Protein AF-A0A1G2DLL4-F1 (afdb_monomer_lite)

Structure (mmCIF, N/CA/C/O backbone):
data_AF-A0A1G2DLL4-F1
#
_entry.id   AF-A0A1G2DLL4-F1
#
loop_
_atom_site.group_PDB
_atom_site.id
_atom_site.type_symbol
_atom_site.label_atom_id
_atom_site.label_alt_id
_atom_site.label_comp_id
_atom_site.label_asym_id
_atom_site.label_entity_id
_atom_site.label_seq_id
_atom_site.pdbx_PDB_ins_code
_atom_site.Cartn_x
_atom_site.Cartn_y
_atom_site.Cartn_z
_atom_site.occupancy
_atom_site.B_iso_or_equiv
_atom_site.auth_seq_id
_atom_site.auth_comp_id
_atom_site.auth_asym_id
_atom_site.auth_atom_id
_atom_site.pdbx_PDB_model_num
ATOM 1 N N . MET A 1 1 ? -47.752 46.448 29.409 1.00 40.34 1 MET A N 1
ATOM 2 C CA . MET A 1 1 ? -46.697 45.905 30.291 1.00 40.34 1 MET A CA 1
ATOM 3 C C . MET A 1 1 ? -45.403 45.881 29.505 1.00 40.34 1 MET A C 1
ATOM 5 O O . MET A 1 1 ? -45.215 45.026 28.653 1.00 40.34 1 MET A O 1
ATOM 9 N N . THR A 1 2 ? -44.579 46.901 29.705 1.00 36.09 2 THR A N 1
ATOM 10 C CA . THR A 1 2 ? -43.359 47.143 28.933 1.00 36.09 2 THR A CA 1
ATOM 11 C C . THR A 1 2 ? -42.194 46.581 29.735 1.00 36.09 2 THR A C 1
ATOM 13 O O . THR A 1 2 ? -41.842 47.127 30.778 1.00 36.09 2 THR A O 1
ATOM 16 N N . VAL A 1 3 ? -41.637 45.454 29.296 1.00 47.25 3 VAL A N 1
ATOM 17 C CA . VAL A 1 3 ? -40.460 44.861 29.939 1.00 47.25 3 VAL A CA 1
ATOM 18 C C . VAL A 1 3 ? -39.221 45.458 29.283 1.00 47.25 3 VAL A C 1
ATOM 20 O O . VAL A 1 3 ? -38.862 45.119 28.159 1.00 47.25 3 VAL A O 1
ATOM 23 N N . VAL A 1 4 ? -38.595 46.398 29.988 1.00 42.09 4 VAL A N 1
ATOM 24 C CA . VAL A 1 4 ? -37.307 46.995 29.627 1.00 42.09 4 VAL A CA 1
ATOM 25 C C . VAL A 1 4 ? -36.207 46.016 30.037 1.00 42.09 4 VAL A C 1
ATOM 27 O O . VAL A 1 4 ? -35.889 45.898 31.220 1.00 42.09 4 VAL A O 1
ATOM 30 N N . TYR A 1 5 ? -35.613 45.308 29.075 1.00 43.41 5 TYR A N 1
ATOM 31 C CA . TYR A 1 5 ? -34.401 44.530 29.333 1.00 43.41 5 TYR A CA 1
ATOM 32 C C . TYR A 1 5 ? -33.186 45.459 29.345 1.00 43.41 5 TYR A C 1
ATOM 34 O O . TYR A 1 5 ? -32.768 46.004 28.325 1.00 43.41 5 TYR A O 1
ATOM 42 N N . ARG A 1 6 ? -32.633 45.646 30.548 1.00 48.59 6 ARG A N 1
ATOM 43 C CA . ARG A 1 6 ? -31.338 46.287 30.785 1.00 48.59 6 ARG A CA 1
ATOM 44 C C . ARG A 1 6 ? -30.234 45.513 30.070 1.00 48.5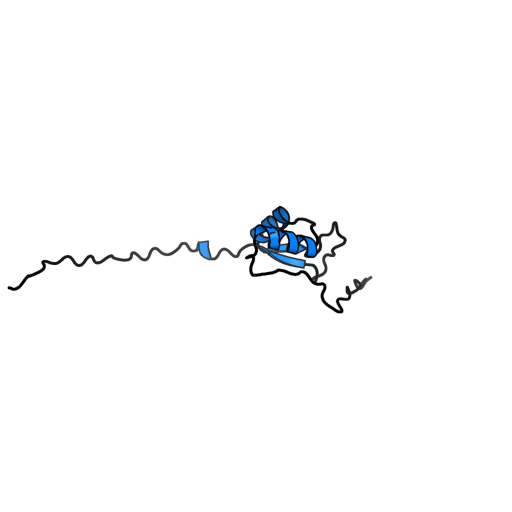9 6 ARG A C 1
ATOM 46 O O . ARG A 1 6 ? -30.175 44.288 30.123 1.00 48.59 6 ARG A O 1
ATOM 53 N N . GLY A 1 7 ? -29.374 46.2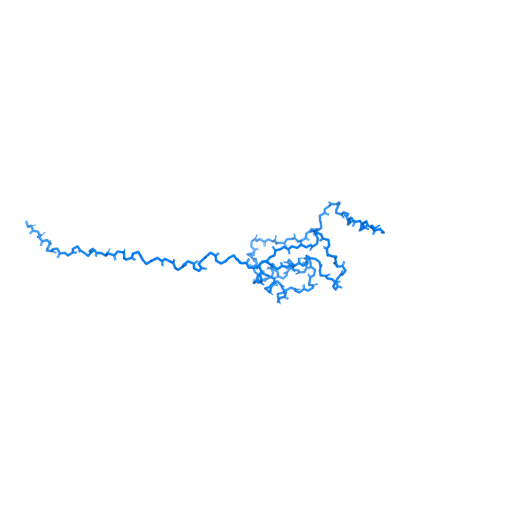74 29.406 1.00 49.53 7 GLY A N 1
ATOM 54 C CA . GLY A 1 7 ? -28.363 45.776 28.496 1.00 49.53 7 GLY A CA 1
ATOM 55 C C . GLY A 1 7 ? -27.235 44.983 29.144 1.00 49.53 7 GLY A C 1
ATOM 56 O O . GLY A 1 7 ? -26.924 45.126 30.325 1.00 49.53 7 GLY A O 1
ATOM 57 N N . LYS A 1 8 ? -26.598 44.191 28.284 1.00 49.69 8 LYS A N 1
ATOM 58 C CA . LYS A 1 8 ? -25.176 43.843 28.283 1.00 49.69 8 LYS A CA 1
ATOM 59 C C . LYS A 1 8 ? -24.886 43.257 26.904 1.00 49.69 8 LYS A C 1
ATOM 61 O O . LYS A 1 8 ? -25.105 42.078 26.656 1.00 49.69 8 LYS A O 1
ATOM 66 N N . ILE A 1 9 ? -24.458 44.116 25.981 1.00 46.81 9 ILE A N 1
ATOM 67 C CA . ILE A 1 9 ? -23.854 43.669 24.727 1.00 46.81 9 ILE A CA 1
ATOM 68 C C . ILE A 1 9 ? -22.460 43.170 25.112 1.00 46.81 9 ILE A C 1
ATOM 70 O O . ILE A 1 9 ? -21.569 43.965 25.402 1.00 46.81 9 ILE A O 1
ATOM 74 N N . LEU A 1 10 ? -22.292 41.851 25.187 1.00 43.34 10 LEU A N 1
ATOM 75 C CA . LEU A 1 10 ? -20.978 41.216 25.237 1.00 43.34 10 LEU A CA 1
ATOM 76 C C . LEU A 1 10 ? -20.346 41.371 23.849 1.00 43.34 10 LEU A C 1
ATOM 78 O O . LEU A 1 10 ? -20.522 40.529 22.972 1.00 43.34 10 LEU A O 1
ATOM 82 N N . LEU A 1 11 ? -19.643 42.484 23.640 1.00 41.22 11 LEU A N 1
ATOM 83 C CA . LEU A 1 11 ? -18.687 42.614 22.547 1.00 41.22 11 LEU A CA 1
ATOM 84 C C . LEU A 1 11 ? -17.512 41.682 22.866 1.00 41.22 11 LEU A C 1
ATOM 86 O O . LEU A 1 11 ? -16.585 42.057 23.576 1.00 41.22 11 LEU A O 1
ATOM 90 N N . PHE A 1 12 ? -17.578 40.445 22.376 1.00 40.66 12 PHE A N 1
ATOM 91 C CA . PHE A 1 12 ? -16.400 39.592 22.263 1.00 40.66 12 PHE A CA 1
ATOM 92 C C . PHE A 1 12 ? -15.484 40.227 21.215 1.00 40.66 12 PHE A C 1
ATOM 94 O O . PHE A 1 12 ? -15.699 40.088 20.011 1.00 40.66 12 PHE A O 1
ATOM 101 N N . THR A 1 13 ? -14.477 40.969 21.668 1.00 46.88 13 THR A N 1
ATOM 102 C CA . THR A 1 13 ? -13.339 41.335 20.831 1.00 46.88 13 THR A CA 1
ATOM 103 C C . THR A 1 13 ? -12.617 40.047 20.469 1.00 46.88 13 THR A C 1
ATOM 105 O O . THR A 1 13 ? -11.961 39.428 21.304 1.00 46.88 13 THR A O 1
ATOM 108 N N . ILE A 1 14 ? -12.793 39.610 19.225 1.00 51.75 14 ILE A N 1
ATOM 109 C CA . ILE A 1 14 ? -12.009 38.538 18.627 1.00 51.75 14 ILE A CA 1
ATOM 110 C C . ILE A 1 14 ? -10.605 39.119 18.463 1.00 51.75 14 ILE A C 1
ATOM 112 O O . ILE A 1 14 ? -10.317 39.804 17.483 1.00 51.75 14 ILE A O 1
ATOM 116 N N . GLU A 1 15 ? -9.750 38.944 19.468 1.00 50.78 15 GLU A N 1
ATOM 117 C CA . GLU A 1 15 ? -8.326 39.192 19.298 1.00 50.78 15 GLU A CA 1
ATOM 118 C C . GLU A 1 15 ? -7.856 38.273 18.172 1.00 50.78 15 GLU A C 1
ATOM 120 O O . GLU A 1 15 ? -7.823 37.048 18.301 1.00 50.78 15 GLU A O 1
ATOM 125 N N . ALA A 1 16 ? -7.567 38.874 17.020 1.00 58.97 16 ALA A N 1
ATOM 126 C CA . ALA A 1 16 ? -6.933 38.214 15.899 1.00 58.97 16 ALA A CA 1
ATOM 127 C C . ALA A 1 16 ? -5.520 37.812 16.331 1.00 58.97 16 ALA A C 1
ATOM 129 O O . ALA A 1 16 ? -4.551 38.525 16.085 1.00 58.97 16 ALA A O 1
ATOM 130 N N . HIS A 1 17 ? -5.404 36.678 17.018 1.00 58.69 17 HIS A N 1
ATOM 131 C CA . HIS A 1 17 ? -4.126 36.026 17.233 1.00 58.69 17 HIS A CA 1
ATOM 132 C C . HIS A 1 17 ? -3.569 35.647 15.853 1.00 58.69 17 HIS A C 1
ATOM 134 O O . HIS A 1 17 ? -4.182 34.831 15.155 1.00 58.69 17 HIS A O 1
ATOM 140 N N . PRO A 1 18 ? -2.441 36.233 15.414 1.00 61.69 18 PRO A N 1
ATOM 141 C CA . PRO A 1 18 ? -1.815 35.822 14.172 1.00 61.69 18 PRO A CA 1
ATOM 142 C C . PRO A 1 18 ? -1.378 34.368 14.343 1.00 61.69 18 PRO A C 1
ATOM 144 O O . PRO A 1 18 ? -0.542 34.052 15.190 1.00 61.69 18 PRO A O 1
ATOM 147 N N . LEU A 1 19 ? -1.982 33.466 13.564 1.00 61.12 19 LEU A N 1
ATOM 148 C CA . LEU A 1 19 ? -1.571 32.068 13.535 1.00 61.12 19 LEU A CA 1
ATOM 149 C C . LEU A 1 19 ? -0.058 32.017 13.259 1.00 61.12 19 LEU A C 1
ATOM 151 O O . LEU A 1 19 ? 0.408 32.684 12.329 1.00 61.12 19 LEU A O 1
ATOM 155 N N . PRO A 1 20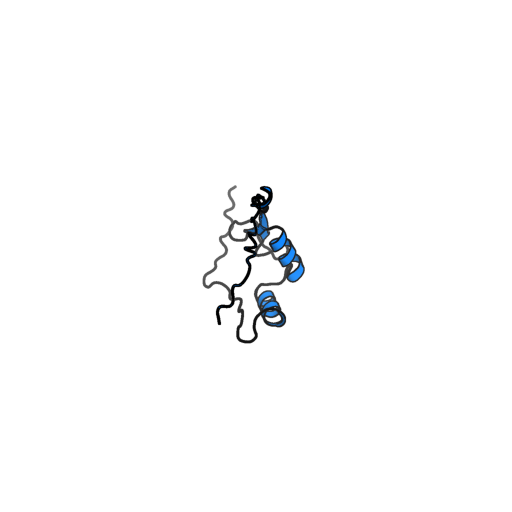 ? 0.728 31.264 14.048 1.00 59.56 20 PRO A N 1
ATOM 156 C CA . PRO A 1 20 ? 2.171 31.240 13.890 1.00 59.56 20 PRO A CA 1
ATOM 157 C C . PRO A 1 20 ? 2.543 30.795 12.469 1.00 59.56 20 PRO A C 1
ATOM 159 O O . PRO A 1 20 ? 2.072 29.777 11.959 1.00 59.56 20 PRO A O 1
ATOM 162 N N . CYS A 1 21 ? 3.446 31.559 11.848 1.00 53.12 21 CYS A N 1
ATOM 163 C CA . CYS A 1 21 ? 3.985 31.370 10.493 1.00 53.12 21 CYS A CA 1
ATOM 164 C C . CYS A 1 21 ? 4.644 29.981 10.267 1.00 53.12 21 CYS A C 1
ATOM 166 O O . CYS A 1 21 ? 4.989 29.606 9.147 1.00 53.12 21 CYS A O 1
ATOM 168 N N . SER A 1 22 ? 4.755 29.154 11.314 1.00 56.62 22 SER A N 1
ATOM 169 C CA . SER A 1 22 ? 5.193 27.755 11.245 1.00 56.62 22 SER A CA 1
ATOM 170 C C . SER A 1 22 ? 4.250 26.840 10.448 1.00 56.62 22 SER A C 1
ATOM 172 O O . SER A 1 22 ? 4.656 25.745 10.055 1.00 56.62 22 SER A O 1
ATOM 174 N N . TYR A 1 23 ? 3.024 27.280 10.137 1.00 56.09 23 TYR A N 1
ATOM 175 C CA . TYR A 1 23 ? 2.042 26.477 9.396 1.00 56.09 23 TYR A CA 1
ATOM 176 C C . TYR A 1 23 ? 2.407 26.218 7.916 1.00 56.09 23 TYR A C 1
ATOM 178 O O . TYR A 1 23 ? 1.811 25.362 7.266 1.00 56.09 23 TYR A O 1
ATOM 186 N N . MET A 1 24 ? 3.422 26.902 7.375 1.00 56.88 24 MET A N 1
ATOM 187 C CA . MET A 1 24 ? 3.890 26.738 5.987 1.00 56.88 24 MET A CA 1
ATOM 188 C C . MET A 1 24 ? 5.182 25.906 5.870 1.00 56.88 24 MET A C 1
ATOM 190 O O . MET A 1 24 ? 5.854 25.939 4.835 1.00 56.88 24 MET A O 1
ATOM 194 N N . ALA A 1 25 ? 5.562 25.135 6.896 1.00 64.00 25 ALA A N 1
ATOM 195 C CA . ALA A 1 25 ? 6.682 24.202 6.783 1.00 64.00 25 ALA A CA 1
ATOM 196 C C . ALA A 1 25 ? 6.352 23.115 5.741 1.00 64.00 25 ALA A C 1
ATOM 198 O O . ALA A 1 25 ? 5.570 22.193 5.990 1.00 64.00 25 ALA A O 1
ATOM 199 N N . ARG A 1 26 ? 6.933 23.227 4.537 1.00 67.19 26 ARG A N 1
ATOM 200 C CA . ARG A 1 26 ? 6.767 22.238 3.462 1.00 67.19 26 ARG A CA 1
ATOM 201 C C . ARG A 1 26 ? 7.128 20.850 3.998 1.00 67.19 26 ARG A C 1
ATOM 203 O O . ARG A 1 26 ? 8.277 20.600 4.360 1.00 67.19 26 ARG A O 1
ATOM 210 N N . LYS A 1 27 ? 6.151 19.939 4.030 1.00 78.81 27 LYS A N 1
ATOM 211 C CA . LYS A 1 27 ? 6.359 18.553 4.475 1.00 78.81 27 LYS A CA 1
ATOM 212 C C . LYS A 1 27 ? 7.439 17.900 3.609 1.00 78.81 27 LYS A C 1
ATOM 214 O O . LYS A 1 27 ? 7.296 17.839 2.385 1.00 78.81 27 LYS A O 1
ATOM 219 N N . ARG A 1 28 ? 8.512 17.409 4.239 1.00 87.25 28 ARG A N 1
ATOM 220 C CA . ARG A 1 28 ? 9.591 16.690 3.549 1.00 87.25 28 ARG A CA 1
ATOM 221 C C . ARG A 1 28 ? 9.013 15.442 2.876 1.00 87.25 28 ARG A C 1
ATOM 223 O O . ARG A 1 28 ? 8.353 14.625 3.521 1.00 87.25 28 ARG A O 1
ATOM 230 N N . LYS A 1 29 ? 9.235 15.322 1.564 1.00 94.88 29 LYS A N 1
ATOM 231 C CA . LYS A 1 29 ? 8.877 14.130 0.790 1.00 94.88 29 LYS A CA 1
ATOM 232 C C . LYS A 1 29 ? 10.058 13.169 0.764 1.00 94.88 29 LYS A C 1
ATOM 234 O O . LYS A 1 29 ? 11.200 13.581 0.595 1.00 94.88 29 LYS A O 1
ATOM 239 N N . THR A 1 30 ? 9.762 11.889 0.895 1.00 96.00 30 THR A N 1
ATOM 240 C CA . THR A 1 30 ? 10.712 10.784 0.862 1.00 96.00 30 THR A CA 1
ATOM 241 C C . THR A 1 30 ? 10.423 9.893 -0.339 1.00 96.00 30 THR A C 1
ATOM 243 O O . THR A 1 30 ? 9.302 9.845 -0.858 1.00 96.00 30 THR A O 1
ATOM 246 N N . ARG A 1 31 ? 11.463 9.204 -0.806 1.00 95.69 31 ARG A N 1
ATOM 247 C CA . ARG A 1 31 ? 11.387 8.286 -1.936 1.00 95.69 31 ARG A CA 1
ATOM 248 C C . ARG A 1 31 ? 10.856 6.933 -1.461 1.00 95.69 31 ARG A C 1
ATOM 250 O O . ARG A 1 31 ? 11.534 6.266 -0.687 1.00 95.69 31 ARG A O 1
ATOM 257 N N . HIS A 1 32 ? 9.695 6.512 -1.951 1.00 96.12 32 HIS A N 1
ATOM 258 C CA . HIS A 1 32 ? 9.095 5.214 -1.645 1.00 96.12 32 HIS A CA 1
ATOM 259 C C . HIS A 1 32 ? 8.999 4.335 -2.898 1.00 96.12 32 HIS A C 1
ATOM 261 O O . HIS A 1 32 ? 8.481 4.760 -3.938 1.00 96.12 32 HIS A O 1
ATOM 267 N N . HIS A 1 33 ? 9.492 3.101 -2.797 1.00 95.69 33 HIS A N 1
ATOM 268 C CA . HIS A 1 33 ? 9.404 2.098 -3.855 1.00 95.69 33 HIS A CA 1
ATOM 269 C C . HIS A 1 33 ? 8.038 1.406 -3.833 1.00 95.69 33 HIS A C 1
ATOM 271 O O . HIS A 1 33 ? 7.727 0.695 -2.886 1.00 95.69 33 HIS A O 1
ATOM 277 N N . ARG A 1 34 ? 7.258 1.529 -4.914 1.00 93.06 34 ARG A N 1
ATOM 278 C CA . ARG A 1 34 ? 5.965 0.833 -5.074 1.00 93.06 34 ARG A CA 1
ATOM 279 C C . ARG A 1 34 ? 6.123 -0.691 -5.044 1.00 93.06 34 ARG A C 1
ATOM 281 O O . ARG A 1 34 ? 5.263 -1.401 -4.538 1.00 93.06 34 ARG A O 1
ATOM 288 N N . LYS A 1 35 ? 7.221 -1.193 -5.610 1.00 91.75 35 LYS A N 1
ATOM 289 C CA . LYS A 1 35 ? 7.713 -2.562 -5.457 1.00 91.75 35 LYS A CA 1
ATOM 290 C C . LYS A 1 35 ? 9.067 -2.494 -4.748 1.00 91.75 35 LYS A C 1
ATOM 292 O O . LYS A 1 35 ? 9.978 -1.891 -5.323 1.00 91.75 35 LYS A O 1
ATOM 297 N N . PRO A 1 36 ? 9.233 -3.088 -3.557 1.00 92.50 36 PRO A N 1
ATOM 298 C CA . PRO A 1 36 ? 10.478 -2.988 -2.804 1.00 92.50 36 PRO A CA 1
ATOM 299 C C . PRO A 1 36 ? 11.626 -3.704 -3.523 1.00 92.50 36 PRO A C 1
ATOM 301 O O . PRO A 1 36 ? 11.413 -4.622 -4.324 1.00 92.50 36 PRO A O 1
ATOM 304 N N . ARG A 1 37 ? 12.866 -3.297 -3.226 1.00 90.62 37 ARG A N 1
ATOM 305 C CA . ARG A 1 37 ? 14.075 -3.913 -3.801 1.00 90.62 37 ARG A CA 1
ATOM 306 C C . ARG A 1 37 ? 14.201 -5.395 -3.438 1.00 90.62 37 ARG A C 1
ATOM 308 O O . ARG A 1 37 ? 14.583 -6.176 -4.301 1.00 90.62 37 ARG A O 1
ATOM 315 N N . SER A 1 38 ? 13.789 -5.785 -2.227 1.00 89.06 38 SER A N 1
ATOM 316 C CA . SER A 1 38 ? 13.733 -7.187 -1.776 1.00 89.06 38 SER A CA 1
ATOM 317 C C . SER A 1 38 ? 12.871 -8.067 -2.689 1.00 89.06 38 SER A C 1
ATOM 319 O O . SER A 1 38 ? 13.187 -9.230 -2.910 1.00 89.06 38 SER A O 1
ATOM 321 N N . ALA A 1 39 ? 11.830 -7.498 -3.303 1.00 88.06 39 ALA A N 1
ATOM 322 C CA . ALA A 1 39 ? 10.973 -8.182 -4.269 1.00 88.06 39 ALA A CA 1
ATOM 323 C C . ALA A 1 39 ? 11.428 -8.001 -5.735 1.00 88.06 39 ALA A C 1
ATOM 325 O O . ALA A 1 39 ? 10.685 -8.340 -6.662 1.00 88.06 39 ALA A O 1
ATOM 326 N N . GLY A 1 40 ? 12.604 -7.419 -5.991 1.00 89.50 40 GLY A N 1
ATOM 327 C CA . GLY A 1 40 ? 13.101 -7.113 -7.339 1.00 89.50 40 GLY A CA 1
ATOM 328 C C . GLY A 1 40 ? 12.481 -5.852 -7.955 1.00 89.50 40 GLY A C 1
ATOM 329 O O . GLY A 1 40 ? 12.192 -5.811 -9.160 1.00 89.50 40 GLY A O 1
ATOM 330 N N . GLY A 1 41 ? 12.169 -4.856 -7.128 1.00 90.19 41 GLY A N 1
ATOM 331 C CA . GLY A 1 41 ? 11.867 -3.494 -7.565 1.00 90.19 41 GLY A CA 1
ATOM 332 C C . GLY A 1 41 ? 13.112 -2.731 -8.020 1.00 90.19 41 GLY A C 1
ATOM 333 O O . GLY A 1 41 ? 14.213 -2.992 -7.546 1.00 90.19 41 GLY A O 1
ATOM 334 N N . SER A 1 42 ? 12.932 -1.791 -8.945 1.00 91.50 42 SER A N 1
ATOM 335 C CA . SER A 1 42 ? 13.992 -0.935 -9.496 1.00 91.50 42 SER A CA 1
ATOM 336 C C . SER A 1 42 ? 13.890 0.505 -8.981 1.00 91.50 42 SER A C 1
ATOM 338 O O . SER A 1 42 ? 12.876 0.898 -8.405 1.00 91.50 42 SER A O 1
ATOM 340 N N . ASP A 1 43 ? 14.920 1.315 -9.221 1.00 93.25 43 ASP A N 1
ATOM 341 C CA . ASP A 1 43 ? 14.893 2.764 -8.962 1.00 93.25 43 ASP A CA 1
ATOM 342 C C . ASP A 1 43 ? 14.259 3.560 -10.125 1.00 93.25 43 ASP A C 1
ATOM 344 O O . ASP A 1 43 ? 14.304 4.789 -10.144 1.00 93.25 43 ASP A O 1
ATOM 348 N N . ASP A 1 44 ? 13.624 2.868 -11.079 1.00 90.75 44 ASP A N 1
ATOM 349 C CA . ASP A 1 44 ? 12.947 3.493 -12.213 1.00 90.75 44 ASP A CA 1
ATOM 350 C C . ASP A 1 44 ? 11.859 4.457 -11.734 1.00 90.75 44 ASP A C 1
ATOM 352 O O . ASP A 1 44 ? 11.102 4.166 -10.802 1.00 90.75 44 ASP A O 1
ATOM 356 N N . ARG A 1 45 ? 11.693 5.577 -12.445 1.00 91.12 45 ARG A N 1
ATOM 357 C CA . ARG A 1 45 ? 10.668 6.593 -12.145 1.00 91.12 45 ARG A CA 1
ATOM 358 C C . ARG A 1 45 ? 9.258 6.001 -11.995 1.00 91.12 45 ARG A C 1
ATOM 360 O O . ARG A 1 45 ? 8.470 6.487 -11.190 1.00 91.12 45 ARG A O 1
ATOM 367 N N . GLU A 1 46 ? 8.942 4.937 -12.735 1.00 90.31 46 GLU A N 1
ATOM 368 C CA . GLU A 1 46 ? 7.652 4.233 -12.657 1.00 90.31 46 GLU A CA 1
ATOM 369 C C . GLU A 1 46 ? 7.475 3.415 -11.365 1.00 90.31 46 GLU A C 1
ATOM 371 O O . GLU A 1 46 ? 6.345 3.198 -10.925 1.00 90.31 46 GLU A O 1
ATOM 376 N N . ASN A 1 47 ? 8.561 2.987 -10.718 1.00 93.50 47 ASN A N 1
ATOM 377 C CA . ASN A 1 47 ? 8.528 2.288 -9.432 1.00 93.50 47 ASN A CA 1
ATOM 378 C C . ASN A 1 47 ? 8.677 3.243 -8.236 1.00 93.50 47 ASN A C 1
ATOM 380 O O . ASN A 1 47 ? 8.316 2.885 -7.119 1.00 93.50 47 ASN A O 1
ATOM 384 N N . ILE A 1 48 ? 9.165 4.464 -8.457 1.00 95.50 48 ILE A N 1
ATOM 385 C CA . ILE A 1 48 ? 9.359 5.464 -7.406 1.00 95.50 48 ILE A CA 1
ATOM 386 C C . ILE A 1 48 ? 8.133 6.369 -7.236 1.00 95.50 48 ILE A C 1
ATOM 388 O O . ILE A 1 48 ? 7.581 6.917 -8.194 1.00 95.50 48 ILE A O 1
ATOM 392 N N . SER A 1 49 ? 7.734 6.566 -5.985 1.00 95.62 49 SER A N 1
ATOM 393 C CA . SER A 1 49 ? 6.731 7.539 -5.552 1.00 95.62 49 SER A CA 1
ATOM 394 C C . SER A 1 49 ? 7.320 8.487 -4.506 1.00 95.62 49 SER A C 1
ATOM 396 O O . SER A 1 49 ? 8.177 8.088 -3.723 1.00 95.62 49 SER A O 1
ATOM 398 N N . TRP A 1 50 ? 6.884 9.749 -4.510 1.00 95.69 50 TRP A N 1
ATOM 399 C CA . TRP A 1 50 ? 7.300 10.751 -3.527 1.00 95.69 50 TRP A CA 1
ATOM 400 C C . TRP A 1 50 ? 6.160 10.996 -2.547 1.00 95.69 50 TRP A C 1
ATOM 402 O O . TRP A 1 50 ? 5.172 11.640 -2.902 1.00 95.69 50 TRP A O 1
ATOM 412 N N . VAL A 1 51 ? 6.311 10.485 -1.331 1.00 95.62 51 VAL A N 1
ATOM 413 C CA . VAL A 1 51 ? 5.303 10.540 -0.262 1.00 95.62 51 VAL A CA 1
ATOM 414 C C . VAL A 1 51 ? 5.877 11.262 0.947 1.00 95.62 51 VAL A C 1
ATOM 416 O O . VAL A 1 51 ? 7.095 11.366 1.089 1.00 95.62 51 VAL A O 1
ATOM 419 N N . THR A 1 52 ? 5.041 11.794 1.825 1.00 95.81 52 THR A N 1
ATOM 420 C CA . THR A 1 52 ? 5.527 12.357 3.089 1.00 95.81 52 THR A CA 1
ATOM 421 C C . THR A 1 52 ? 6.170 11.271 3.951 1.00 95.81 52 THR A C 1
ATOM 423 O O . THR A 1 52 ? 5.875 10.083 3.820 1.00 95.81 52 THR A O 1
ATOM 426 N N . GLU A 1 53 ? 7.063 11.667 4.852 1.00 94.12 53 GLU A N 1
ATOM 427 C CA . GLU A 1 53 ? 7.719 10.735 5.777 1.00 94.12 53 GLU A CA 1
ATOM 428 C C . GLU A 1 53 ? 6.716 9.930 6.618 1.00 94.12 53 GLU A C 1
ATOM 430 O O . GLU A 1 53 ? 6.864 8.719 6.770 1.00 94.12 53 GLU A O 1
ATOM 435 N N . LYS A 1 54 ? 5.636 10.576 7.079 1.00 94.25 54 LYS A N 1
ATOM 436 C CA . LYS A 1 54 ? 4.574 9.919 7.852 1.00 94.25 54 LYS A CA 1
ATOM 437 C C . LYS A 1 54 ? 3.852 8.840 7.041 1.00 94.25 54 LYS A C 1
ATOM 439 O O . LYS A 1 54 ? 3.605 7.758 7.561 1.00 94.25 54 LYS A O 1
ATOM 444 N N . GLU A 1 55 ? 3.534 9.120 5.777 1.00 95.50 55 GLU A N 1
ATOM 445 C CA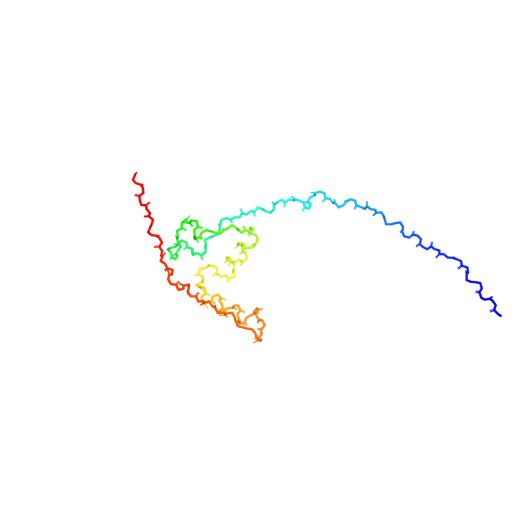 . GLU A 1 55 ? 2.915 8.138 4.875 1.00 95.50 55 GLU A CA 1
ATOM 446 C C . GLU A 1 55 ? 3.857 6.961 4.609 1.00 95.50 55 GLU A C 1
ATOM 448 O O . GLU A 1 55 ? 3.429 5.809 4.653 1.00 95.50 55 GLU A O 1
ATOM 453 N N . HIS A 1 56 ? 5.145 7.237 4.389 1.00 96.25 56 HIS A N 1
ATOM 454 C CA . HIS A 1 56 ? 6.149 6.200 4.170 1.00 96.25 56 HIS A CA 1
ATOM 455 C C . HIS A 1 56 ? 6.280 5.279 5.391 1.00 96.25 56 HIS A C 1
ATOM 457 O O . HIS A 1 56 ? 6.191 4.057 5.259 1.00 96.25 56 HIS A O 1
ATOM 463 N N . ALA A 1 57 ? 6.446 5.857 6.583 1.00 95.44 57 ALA A N 1
ATOM 464 C CA . ALA A 1 57 ? 6.535 5.107 7.830 1.00 95.44 57 ALA A CA 1
ATOM 465 C C . ALA A 1 57 ? 5.273 4.267 8.065 1.00 95.44 57 ALA A C 1
ATOM 467 O O . ALA A 1 57 ? 5.381 3.062 8.273 1.00 95.44 57 ALA A O 1
ATOM 468 N N . ALA A 1 58 ? 4.083 4.866 7.934 1.00 96.12 58 ALA A N 1
ATOM 469 C CA . ALA A 1 58 ? 2.818 4.157 8.114 1.00 96.12 58 ALA A CA 1
ATOM 470 C C . ALA A 1 58 ? 2.680 2.963 7.156 1.00 96.12 58 ALA A C 1
ATOM 472 O O . ALA A 1 58 ? 2.304 1.870 7.583 1.00 96.12 58 ALA A O 1
ATOM 473 N N . TYR A 1 59 ? 3.036 3.138 5.879 1.00 96.19 59 TYR A N 1
ATOM 474 C CA . TYR A 1 59 ? 2.991 2.050 4.905 1.00 96.19 59 TYR A CA 1
ATOM 475 C C . TYR A 1 59 ? 3.962 0.918 5.268 1.00 96.19 59 TYR A C 1
ATOM 477 O O . TYR A 1 59 ? 3.582 -0.255 5.256 1.00 96.19 59 TYR A O 1
ATOM 485 N N . ASN A 1 60 ? 5.202 1.248 5.636 1.00 94.88 60 ASN A N 1
ATOM 486 C CA . ASN A 1 60 ? 6.203 0.246 6.006 1.00 94.88 60 ASN A CA 1
ATOM 487 C C . ASN A 1 60 ? 5.831 -0.500 7.294 1.00 94.88 60 ASN A C 1
ATOM 489 O O . ASN A 1 60 ? 6.067 -1.703 7.378 1.00 94.88 60 ASN A O 1
ATOM 493 N N . THR A 1 61 ? 5.222 0.180 8.266 1.00 96.31 61 THR A N 1
ATOM 494 C CA . THR A 1 61 ? 4.734 -0.443 9.503 1.00 96.31 61 THR A CA 1
ATOM 495 C C . THR A 1 61 ? 3.572 -1.399 9.236 1.00 96.31 61 THR A C 1
ATOM 497 O O . THR A 1 61 ? 3.535 -2.482 9.813 1.00 96.31 61 THR A O 1
ATOM 500 N N . LEU A 1 62 ? 2.627 -1.023 8.368 1.00 95.94 62 LEU A N 1
ATOM 501 C CA . LEU A 1 62 ? 1.421 -1.820 8.119 1.00 95.94 62 LEU A CA 1
ATOM 502 C C . LEU A 1 62 ? 1.634 -2.957 7.117 1.00 95.94 62 LEU A C 1
ATOM 504 O O . LEU A 1 62 ? 1.062 -4.035 7.285 1.00 95.94 62 LEU A O 1
ATOM 508 N N . PHE A 1 63 ? 2.409 -2.715 6.058 1.00 95.38 63 PHE A N 1
ATOM 509 C CA . PHE A 1 63 ? 2.439 -3.588 4.883 1.00 95.38 63 PHE A CA 1
ATOM 510 C C . PHE A 1 63 ? 3.835 -4.064 4.502 1.00 95.38 63 PHE A C 1
ATOM 512 O O . PHE A 1 63 ? 3.956 -5.181 4.011 1.00 95.38 63 PHE A O 1
ATOM 519 N N . ARG A 1 64 ? 4.889 -3.274 4.731 1.00 91.88 64 ARG A N 1
ATOM 520 C CA . ARG A 1 64 ? 6.282 -3.650 4.421 1.00 91.88 64 ARG A CA 1
ATOM 521 C C . ARG A 1 64 ? 6.425 -4.231 2.996 1.00 91.88 64 ARG A C 1
ATOM 523 O O . ARG A 1 64 ? 6.243 -3.498 2.029 1.00 91.88 64 ARG A O 1
ATOM 530 N N . ASP A 1 65 ? 6.669 -5.540 2.872 1.00 92.12 65 ASP A N 1
ATOM 531 C CA . ASP A 1 65 ? 6.894 -6.250 1.600 1.00 92.12 65 ASP A CA 1
ATOM 532 C C . ASP A 1 65 ? 5.661 -7.033 1.100 1.00 92.12 65 ASP A C 1
ATOM 534 O O . ASP A 1 65 ? 5.753 -7.883 0.209 1.00 92.12 65 ASP A O 1
ATOM 538 N N . VAL A 1 66 ? 4.484 -6.775 1.671 1.00 93.44 66 VAL A N 1
ATOM 539 C CA . VAL A 1 66 ? 3.246 -7.480 1.325 1.00 93.44 66 VAL A CA 1
ATOM 540 C C . VAL A 1 66 ? 2.797 -7.111 -0.101 1.00 93.44 66 VAL A C 1
ATOM 542 O O . VAL A 1 66 ? 2.732 -5.931 -0.453 1.00 93.44 66 VAL A O 1
ATOM 545 N N . PRO A 1 67 ? 2.441 -8.097 -0.950 1.00 93.06 67 PRO A N 1
ATOM 546 C CA . PRO A 1 67 ? 2.027 -7.821 -2.319 1.00 93.06 67 PRO A CA 1
ATOM 547 C C . PRO A 1 67 ? 0.644 -7.139 -2.376 1.00 93.06 67 PRO A C 1
ATOM 549 O O . PRO A 1 67 ? -0.190 -7.355 -1.491 1.00 93.06 67 PRO A O 1
ATOM 552 N N . PRO A 1 68 ? 0.333 -6.368 -3.439 1.00 94.62 68 PRO A N 1
ATOM 553 C CA . PRO A 1 68 ? -0.870 -5.524 -3.493 1.00 94.62 68 PRO A CA 1
ATOM 554 C C . PRO A 1 68 ? -2.201 -6.260 -3.278 1.00 94.62 68 PRO A C 1
ATOM 556 O O . PRO A 1 68 ? -3.126 -5.721 -2.680 1.00 94.62 68 PRO A O 1
ATOM 559 N N . ASN A 1 69 ? -2.304 -7.510 -3.735 1.00 95.69 69 ASN A N 1
ATOM 560 C CA . ASN A 1 69 ? -3.480 -8.358 -3.520 1.00 95.69 69 ASN A CA 1
ATOM 561 C C . ASN A 1 69 ? -3.707 -8.683 -2.039 1.00 95.69 69 ASN A C 1
ATOM 563 O O . ASN A 1 69 ? -4.845 -8.699 -1.576 1.00 95.69 69 ASN A O 1
ATOM 567 N N . LYS A 1 70 ? -2.633 -8.920 -1.286 1.00 96.19 70 LYS A N 1
ATOM 568 C CA . LYS A 1 70 ? -2.704 -9.167 0.154 1.00 96.19 70 LYS A CA 1
ATOM 569 C C . LYS A 1 70 ? -2.949 -7.871 0.927 1.00 96.19 70 LYS A C 1
ATOM 571 O O . LYS A 1 70 ? -3.724 -7.904 1.875 1.00 96.19 70 LYS A O 1
ATOM 576 N N . VAL A 1 71 ? -2.390 -6.739 0.486 1.00 97.00 71 VAL A N 1
ATOM 577 C CA . VAL A 1 71 ? -2.717 -5.413 1.046 1.00 97.00 71 VAL A CA 1
ATOM 578 C C . VAL A 1 71 ? -4.217 -5.136 0.934 1.00 97.00 71 VAL A C 1
ATOM 580 O O . VAL A 1 71 ? -4.845 -4.808 1.936 1.00 97.00 71 VAL A O 1
ATOM 583 N N . ALA A 1 72 ? -4.817 -5.356 -0.241 1.00 97.56 72 ALA A N 1
ATOM 584 C CA . ALA A 1 72 ? -6.259 -5.184 -0.431 1.00 97.56 72 ALA A CA 1
ATOM 585 C C . ALA A 1 72 ? -7.087 -6.083 0.504 1.00 97.56 72 ALA A C 1
ATOM 587 O O . ALA A 1 72 ? -8.045 -5.617 1.111 1.00 97.56 72 ALA A O 1
ATOM 588 N N . ALA A 1 73 ? -6.680 -7.343 0.695 1.00 97.44 73 ALA A N 1
ATOM 589 C CA . ALA A 1 73 ? -7.345 -8.248 1.634 1.00 97.44 73 ALA A CA 1
ATOM 590 C C . ALA A 1 73 ? -7.236 -7.780 3.099 1.00 97.44 73 ALA A C 1
ATOM 592 O O . ALA A 1 73 ? -8.210 -7.863 3.843 1.00 97.44 73 ALA A O 1
ATOM 593 N N . ILE A 1 74 ? -6.070 -7.269 3.519 1.00 97.44 74 ILE A N 1
ATOM 594 C CA . ILE A 1 74 ? -5.872 -6.710 4.868 1.00 97.44 74 ILE A CA 1
ATOM 595 C C . ILE A 1 74 ? -6.754 -5.475 5.071 1.00 97.44 74 ILE A C 1
ATOM 597 O O . ILE A 1 74 ? -7.363 -5.332 6.131 1.00 97.44 74 ILE A O 1
ATOM 601 N N . LEU A 1 75 ? -6.829 -4.604 4.062 1.00 97.88 75 LEU A N 1
ATOM 602 C CA . LEU A 1 75 ? -7.658 -3.403 4.094 1.00 97.88 75 LEU A CA 1
ATOM 603 C C . LEU A 1 75 ? -9.143 -3.757 4.198 1.00 97.88 75 LEU A C 1
ATOM 605 O O . LEU A 1 75 ? -9.783 -3.318 5.150 1.00 97.88 75 LEU A O 1
ATOM 609 N N . ASN A 1 76 ? -9.661 -4.614 3.314 1.00 98.38 76 ASN A N 1
ATOM 610 C CA . ASN A 1 76 ? -11.063 -5.051 3.358 1.00 98.38 76 ASN A CA 1
ATOM 611 C C . ASN A 1 76 ? -11.439 -5.709 4.688 1.00 98.38 76 ASN A C 1
ATOM 613 O O . ASN A 1 76 ? -12.556 -5.558 5.156 1.00 98.38 76 ASN A O 1
ATOM 617 N N . LYS A 1 77 ? -10.506 -6.428 5.322 1.00 97.56 77 LYS A N 1
ATOM 618 C CA . LYS A 1 77 ? -10.774 -7.109 6.592 1.00 97.56 77 LYS A CA 1
ATOM 619 C C . LYS A 1 77 ? -10.891 -6.157 7.790 1.00 97.56 77 LYS A C 1
ATOM 621 O O . LYS A 1 77 ? -11.499 -6.535 8.785 1.00 97.56 77 LYS A O 1
ATOM 626 N N . ARG A 1 78 ? -10.219 -5.000 7.766 1.00 97.50 78 ARG A N 1
ATOM 627 C CA . ARG A 1 78 ? -9.995 -4.183 8.978 1.00 97.50 78 ARG A CA 1
ATOM 628 C C . ARG A 1 78 ? -10.408 -2.720 8.866 1.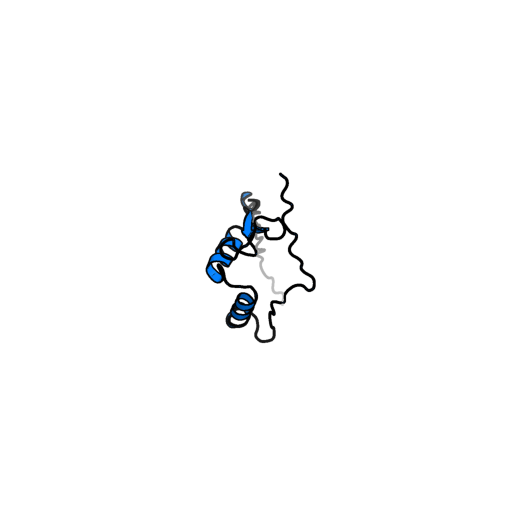00 97.50 78 ARG A C 1
ATOM 630 O O . ARG A 1 78 ? -10.640 -2.108 9.898 1.00 97.50 78 ARG A O 1
ATOM 637 N N . TRP A 1 79 ? -10.409 -2.151 7.665 1.00 96.94 79 TRP A N 1
ATOM 638 C CA . TRP A 1 79 ? -10.433 -0.697 7.475 1.00 96.94 79 TRP A CA 1
ATOM 639 C C . TRP A 1 79 ? -11.510 -0.219 6.508 1.00 96.94 79 TRP A C 1
ATOM 641 O O . TRP A 1 79 ? -11.943 0.922 6.618 1.00 96.94 79 TRP A O 1
ATOM 651 N N . ILE A 1 80 ? -11.887 -1.045 5.532 1.00 97.75 80 ILE A N 1
ATOM 652 C CA . ILE A 1 80 ? -12.879 -0.668 4.525 1.00 97.75 80 ILE A CA 1
ATOM 653 C C . ILE A 1 80 ? -14.275 -1.000 5.049 1.00 97.75 80 ILE A C 1
ATOM 655 O O . ILE A 1 80 ? -14.468 -2.022 5.705 1.00 97.75 80 ILE A O 1
ATOM 659 N N . ASP A 1 81 ? -15.218 -0.112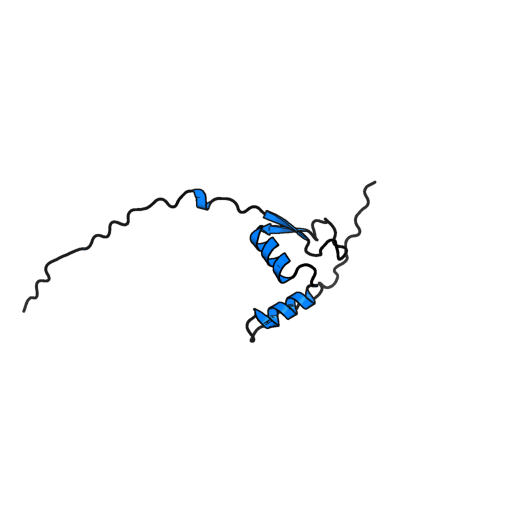 4.757 1.00 98.25 81 ASP A N 1
ATOM 660 C CA . ASP A 1 81 ? -16.644 -0.302 4.998 1.00 98.25 81 ASP A CA 1
ATOM 661 C C . ASP A 1 81 ? -17.133 -1.638 4.391 1.00 98.25 81 ASP A C 1
ATOM 663 O O . ASP A 1 81 ? -16.803 -1.909 3.233 1.00 98.25 81 ASP A O 1
ATOM 667 N N . PRO A 1 82 ? -17.900 -2.472 5.123 1.00 97.81 82 PRO A N 1
ATOM 668 C CA . PRO A 1 82 ? -18.425 -3.741 4.615 1.00 97.81 82 PRO A CA 1
ATOM 669 C C . PRO A 1 82 ? -19.263 -3.651 3.330 1.00 97.81 82 PRO A C 1
ATOM 671 O O . PRO A 1 82 ? -19.342 -4.645 2.607 1.00 97.81 82 PRO A O 1
ATOM 674 N N . GLU A 1 83 ? -19.874 -2.503 3.021 1.00 98.31 83 GLU A N 1
ATOM 675 C CA . GLU A 1 83 ? -20.610 -2.300 1.761 1.00 98.31 83 GLU A CA 1
ATOM 676 C C . GLU A 1 83 ? -19.680 -2.139 0.545 1.00 98.31 83 GLU A C 1
ATOM 678 O O . GLU A 1 83 ? -20.115 -2.233 -0.606 1.00 98.31 83 GLU A O 1
ATOM 683 N N . TRP A 1 84 ? -18.383 -1.927 0.781 1.00 98.06 84 TRP A N 1
ATOM 684 C CA . TRP A 1 84 ? -17.385 -1.674 -0.249 1.00 98.06 84 TRP A CA 1
ATOM 685 C C . TRP A 1 84 ? -16.322 -2.770 -0.299 1.00 98.06 84 TRP A C 1
ATOM 687 O O . TRP A 1 84 ? -15.900 -3.340 0.703 1.00 98.06 84 TRP A O 1
ATOM 697 N N . VAL A 1 85 ? -15.811 -3.032 -1.505 1.00 97.50 85 VAL A N 1
ATOM 698 C CA . VAL A 1 85 ? -14.721 -3.989 -1.716 1.00 97.50 85 VAL A CA 1
ATOM 699 C C . VAL A 1 85 ? -13.575 -3.364 -2.504 1.00 97.50 85 VAL A C 1
ATOM 701 O O . VAL A 1 85 ? -13.723 -2.933 -3.649 1.00 97.50 85 VAL A O 1
ATOM 704 N N . LEU A 1 86 ? -12.382 -3.353 -1.910 1.00 97.56 86 LEU A N 1
ATOM 705 C CA . LEU A 1 86 ? -11.151 -2.960 -2.586 1.00 97.56 86 LEU A CA 1
ATOM 706 C C . LEU A 1 86 ? -10.540 -4.164 -3.312 1.00 97.56 86 LEU A C 1
ATOM 708 O O . LEU A 1 86 ? -10.209 -5.174 -2.690 1.00 97.56 86 LEU A O 1
ATOM 712 N N . ILE A 1 87 ? -10.330 -4.058 -4.626 1.00 96.69 87 ILE A N 1
ATOM 713 C CA . ILE A 1 87 ? -9.775 -5.150 -5.440 1.00 96.69 87 ILE A CA 1
ATOM 714 C C . ILE A 1 87 ? -8.497 -4.686 -6.144 1.00 96.69 87 ILE A C 1
ATOM 716 O O . ILE A 1 87 ? -8.524 -3.828 -7.025 1.00 96.69 87 ILE A O 1
ATOM 720 N N . ALA A 1 88 ? -7.363 -5.308 -5.812 1.00 95.81 88 ALA A N 1
ATOM 721 C CA . ALA A 1 88 ? -6.108 -5.074 -6.522 1.00 95.81 88 ALA A CA 1
ATOM 722 C C . ALA A 1 88 ? -6.051 -5.905 -7.813 1.00 95.81 88 ALA A C 1
ATOM 724 O O . ALA A 1 88 ? -5.925 -7.131 -7.778 1.00 95.81 88 ALA A O 1
ATOM 725 N N . ARG A 1 89 ? -6.091 -5.238 -8.971 1.00 94.69 89 ARG A N 1
ATOM 726 C CA . ARG A 1 89 ? -5.944 -5.872 -10.292 1.00 94.69 89 ARG A CA 1
ATOM 727 C C . ARG A 1 89 ? -4.684 -5.383 -10.993 1.00 94.69 89 ARG A C 1
ATOM 729 O O . ARG A 1 89 ? -4.351 -4.202 -10.957 1.00 94.69 89 ARG A O 1
ATOM 736 N N . LYS A 1 90 ? -3.989 -6.295 -11.679 1.00 89.81 90 LYS A N 1
ATOM 737 C CA . LYS A 1 90 ? -2.875 -5.922 -12.561 1.00 89.81 90 LYS A CA 1
ATOM 738 C C . LYS A 1 90 ? -3.406 -5.099 -13.734 1.00 89.81 90 LYS A C 1
ATOM 740 O O . LYS A 1 90 ? -4.421 -5.447 -14.335 1.00 89.81 90 LYS A O 1
ATOM 745 N N . LYS A 1 91 ? -2.686 -4.036 -14.092 1.00 88.38 91 LYS A N 1
ATOM 746 C CA . LYS A 1 91 ? -3.000 -3.226 -15.270 1.00 88.38 91 LYS A CA 1
ATOM 747 C C . LYS A 1 91 ? -2.816 -4.067 -16.539 1.00 88.38 91 LYS A C 1
ATOM 749 O O . LYS A 1 91 ? -1.741 -4.626 -16.765 1.00 88.38 91 LYS A O 1
ATOM 754 N N . ARG A 1 92 ? -3.864 -4.159 -17.366 1.00 90.19 92 ARG A N 1
ATOM 755 C CA . ARG A 1 92 ? -3.824 -4.876 -18.651 1.00 90.19 92 ARG A CA 1
ATOM 756 C C . ARG A 1 92 ? -2.756 -4.256 -19.556 1.00 90.19 92 ARG A C 1
ATOM 758 O O . ARG A 1 92 ? -2.680 -3.036 -19.664 1.00 90.19 92 ARG A O 1
ATOM 765 N N . GLY A 1 93 ? -1.930 -5.091 -20.184 1.00 82.56 93 GLY A N 1
ATOM 766 C CA . GLY A 1 93 ? -0.877 -4.634 -21.097 1.00 82.56 93 GLY A CA 1
ATOM 767 C C . GLY A 1 93 ? 0.321 -3.954 -20.424 1.00 82.56 93 GLY A C 1
ATOM 768 O O . GLY A 1 93 ? 1.145 -3.369 -21.122 1.00 82.56 93 GLY A O 1
ATOM 769 N N . TYR A 1 94 ? 0.460 -4.020 -19.092 1.00 80.88 94 TYR A N 1
ATOM 770 C CA . TYR A 1 94 ? 1.665 -3.516 -18.433 1.00 80.88 94 TYR A CA 1
ATOM 771 C C . TYR A 1 94 ? 2.885 -4.359 -18.833 1.00 80.88 94 TYR A C 1
ATOM 773 O O . TYR A 1 94 ? 3.056 -5.490 -18.375 1.00 80.88 94 TYR A O 1
ATOM 781 N N . ARG A 1 95 ? 3.738 -3.797 -19.693 1.00 72.88 95 ARG A N 1
ATOM 782 C CA . ARG A 1 95 ? 5.067 -4.322 -20.015 1.00 72.88 95 ARG A CA 1
ATOM 783 C C . ARG A 1 95 ? 6.101 -3.522 -19.235 1.00 72.88 95 ARG A C 1
ATOM 785 O O . ARG A 1 95 ? 6.167 -2.304 -19.374 1.00 72.88 95 ARG A O 1
ATOM 792 N N . LYS A 1 96 ? 6.921 -4.207 -18.433 1.00 68.62 96 LYS A N 1
ATOM 793 C CA . LYS A 1 96 ? 8.083 -3.586 -17.790 1.00 68.62 96 LYS A CA 1
ATOM 794 C C . LYS A 1 96 ? 9.010 -3.104 -18.906 1.00 68.62 96 LYS A C 1
ATOM 796 O O . LYS A 1 96 ? 9.477 -3.928 -19.694 1.00 68.62 96 LYS A O 1
ATOM 801 N N . LYS A 1 97 ? 9.246 -1.792 -19.005 1.00 68.38 97 LYS A N 1
ATOM 802 C CA . LYS A 1 97 ? 10.281 -1.274 -19.904 1.00 68.38 97 LYS A CA 1
ATOM 803 C C . LYS A 1 97 ? 11.595 -1.927 -19.477 1.00 68.38 97 LYS A C 1
ATOM 805 O O . LYS A 1 97 ? 11.945 -1.891 -18.298 1.00 68.38 97 LYS A O 1
ATOM 810 N N . ARG A 1 98 ? 12.269 -2.617 -20.401 1.00 59.75 98 ARG A N 1
ATOM 811 C CA . ARG A 1 98 ? 13.628 -3.098 -20.137 1.00 59.75 98 ARG A CA 1
ATOM 812 C C . ARG A 1 98 ? 14.484 -1.860 -19.895 1.00 59.75 98 ARG A C 1
ATOM 814 O O . ARG A 1 98 ? 14.373 -0.905 -20.658 1.00 59.75 98 ARG A O 1
ATOM 821 N N . ALA A 1 99 ? 15.273 -1.868 -18.823 1.00 57.88 99 ALA A N 1
ATOM 822 C CA . ALA A 1 99 ? 16.239 -0.811 -18.579 1.00 57.88 99 ALA A CA 1
ATOM 823 C C . ALA A 1 99 ? 17.164 -0.744 -19.799 1.00 57.88 99 ALA A C 1
ATOM 825 O O . ALA A 1 99 ? 17.821 -1.731 -20.136 1.00 57.88 99 ALA A O 1
ATOM 826 N N . THR A 1 100 ? 17.143 0.379 -20.511 1.00 55.03 100 THR A N 1
ATOM 827 C CA . THR A 1 100 ? 18.088 0.650 -21.587 1.00 55.03 100 THR A CA 1
ATOM 828 C C . THR A 1 100 ? 19.457 0.753 -20.929 1.00 55.03 100 THR A C 1
ATOM 830 O O . THR A 1 100 ? 19.711 1.682 -20.169 1.00 55.03 100 THR A O 1
ATOM 833 N N . PHE A 1 101 ? 20.311 -0.243 -21.148 1.00 51.50 101 PHE A N 1
ATOM 834 C CA . PHE A 1 101 ? 21.692 -0.212 -20.685 1.00 51.50 101 PHE A CA 1
ATOM 835 C C . PHE A 1 101 ? 22.436 0.801 -21.566 1.00 51.50 101 PHE A C 1
ATOM 837 O O . PHE A 1 101 ? 22.861 0.462 -22.668 1.00 51.50 101 PHE A O 1
ATOM 844 N N . GLN A 1 102 ? 22.499 2.065 -21.144 1.00 50.38 102 GLN A N 1
ATOM 845 C CA . GLN A 1 102 ? 23.439 3.017 -21.734 1.00 50.38 102 GLN A CA 1
ATOM 846 C C . GLN A 1 102 ? 24.828 2.634 -21.213 1.00 50.38 102 GLN A C 1
ATOM 848 O O . GLN A 1 102 ? 25.064 2.685 -20.007 1.00 50.38 102 GLN A O 1
ATOM 853 N N . ARG A 1 103 ? 25.657 2.115 -22.128 1.00 42.78 103 ARG A N 1
ATOM 854 C CA . ARG A 1 103 ? 27.084 1.844 -21.918 1.00 42.78 103 ARG A CA 1
ATOM 855 C C . ARG A 1 103 ? 27.857 3.147 -21.802 1.00 42.78 103 ARG A C 1
ATOM 857 O O . ARG A 1 103 ? 27.456 4.103 -22.502 1.00 42.78 103 ARG A O 1
#

Foldseek 3Di:
DDDDDDDDDPPPPPPPPPDPPVVPPPAAWDWDFCADVVNVTDPDPVRIDTHGPVVRVVCCVPANRNDPQVVQVVCCVPPDDVVDGDGDDDDPPDDDDDPPPPD

Radius of gyration: 26.56 Å; chains: 1; bounding box: 74×56×53 Å

pLDDT: mean 80.07, std 20.3, range [36.09, 98.38]

Secondary structure (DSSP, 8-state):
--------------------GGGG-PPPEEEEESS-GGGT--S-TTTEEEEEHHHHHHHHHHTTT--HHHHHHHHHHHTS-TT------PPTT-PPPPP----

InterPro domains:
  IPR003615 HNH nuclease [cd00085] (32-56)

Sequence (103 aa):
MTVVYRGKILLFTIEAHPLPCSYMARKRKTRHHRKPRSAGGSDDRENISWVTEKEHAAYNTLFRDVPPNKVAAILNKRWIDPEWVLIARKKRGYRKKRATFQR

Organism: NCBI:txid1798667